Protein AF-A0A9W3CWE6-F1 (afdb_monomer_lite)

Secondary structure (DSSP, 8-state):
--EETTTEE-S-----SS--GGGTTTS-------S-HHHHHHHHHHH--TTSS-SS---------PPP----------TT-TTSTTSTTTTHHHHHHHHHHHHHHHHHHHHHHHHHHHHHHHHHHHHHHTTS-HHHHHHHHHHHHHHHTT--HHHHHHHHHHHHTT--

Structure (mmCIF, N/CA/C/O backbone):
data_AF-A0A9W3CWE6-F1
#
_entry.id   AF-A0A9W3CWE6-F1
#
loop_
_atom_site.group_PDB
_atom_site.id
_atom_site.type_symbol
_atom_site.label_atom_id
_atom_site.label_alt_id
_atom_site.label_comp_id
_atom_site.label_asym_id
_atom_site.label_entity_id
_atom_site.label_seq_id
_atom_site.pdbx_PDB_ins_code
_atom_site.Cartn_x
_atom_site.Cartn_y
_atom_site.Cartn_z
_atom_site.occupancy
_atom_site.B_iso_or_equiv
_atom_site.auth_seq_id
_atom_site.auth_comp_id
_atom_site.auth_asym_id
_atom_site.auth_atom_id
_atom_site.pdbx_PDB_model_num
ATOM 1 N N . MET A 1 1 ? 4.199 -8.225 -5.469 1.00 75.75 1 MET A N 1
ATOM 2 C CA . MET A 1 1 ? 5.056 -7.727 -4.369 1.00 75.75 1 MET A CA 1
ATOM 3 C C . MET A 1 1 ? 6.329 -7.186 -4.985 1.00 75.75 1 MET A C 1
ATOM 5 O O . MET A 1 1 ? 6.924 -7.893 -5.794 1.00 75.75 1 MET A O 1
ATOM 9 N N . PHE A 1 2 ? 6.704 -5.943 -4.684 1.00 72.62 2 PHE A N 1
ATOM 10 C CA . PHE A 1 2 ? 7.898 -5.346 -5.282 1.00 72.62 2 PHE A CA 1
ATOM 11 C C . PHE A 1 2 ? 9.147 -5.877 -4.566 1.00 72.62 2 PHE A C 1
ATOM 13 O O . PHE A 1 2 ? 9.162 -5.993 -3.340 1.00 72.62 2 PHE A O 1
ATOM 20 N N . SER A 1 3 ? 10.176 -6.249 -5.323 1.00 67.12 3 SER A N 1
ATOM 21 C CA . SER A 1 3 ? 11.454 -6.709 -4.778 1.00 67.12 3 SER A CA 1
ATOM 22 C C . SER A 1 3 ? 12.565 -5.892 -5.423 1.00 67.12 3 SER A C 1
ATOM 24 O O . SER A 1 3 ? 12.576 -5.727 -6.637 1.00 67.12 3 SER A O 1
ATOM 26 N N . CYS A 1 4 ? 13.483 -5.368 -4.613 1.00 55.75 4 CYS A N 1
ATOM 27 C CA . CYS A 1 4 ? 14.794 -4.953 -5.100 1.00 55.75 4 CYS A CA 1
ATOM 28 C C . CYS A 1 4 ? 15.742 -6.135 -4.882 1.00 55.75 4 CYS A C 1
ATOM 30 O O . CYS A 1 4 ? 15.719 -6.739 -3.808 1.00 55.75 4 CYS A O 1
ATOM 32 N N . SER A 1 5 ? 16.496 -6.478 -5.926 1.00 51.91 5 SER A N 1
ATOM 33 C CA . SER A 1 5 ? 17.333 -7.676 -6.077 1.00 51.91 5 SER A CA 1
ATOM 34 C C . SER A 1 5 ? 17.855 -8.298 -4.769 1.00 51.91 5 SER A C 1
ATOM 36 O O . SER A 1 5 ? 18.513 -7.653 -3.955 1.00 51.91 5 SER A O 1
ATOM 38 N N . GLY A 1 6 ? 17.580 -9.595 -4.586 1.00 59.34 6 GLY A N 1
ATOM 39 C CA . GLY A 1 6 ? 18.110 -10.386 -3.466 1.00 59.34 6 GLY A CA 1
ATOM 40 C C . GLY A 1 6 ? 17.087 -11.213 -2.684 1.00 59.34 6 GLY A C 1
ATOM 41 O O . GLY A 1 6 ? 17.444 -11.764 -1.652 1.00 59.34 6 GLY A O 1
ATOM 42 N N . GLY A 1 7 ? 15.829 -11.305 -3.134 1.00 58.16 7 GLY A N 1
ATOM 43 C CA . GLY A 1 7 ? 14.800 -12.123 -2.466 1.00 58.16 7 GLY A CA 1
ATOM 44 C C . GLY A 1 7 ? 14.236 -11.507 -1.180 1.00 58.16 7 GLY A C 1
ATOM 45 O O . GLY A 1 7 ? 13.445 -12.133 -0.481 1.00 58.16 7 GLY A O 1
ATOM 46 N N . ASN A 1 8 ? 14.608 -10.263 -0.871 1.00 63.16 8 ASN A N 1
ATOM 47 C CA . ASN A 1 8 ? 14.113 -9.545 0.296 1.00 63.16 8 ASN A CA 1
ATOM 48 C C . ASN A 1 8 ? 12.785 -8.883 -0.071 1.00 63.16 8 ASN A C 1
ATOM 50 O O . ASN A 1 8 ? 12.751 -7.864 -0.769 1.00 63.16 8 ASN A O 1
ATOM 54 N N . HIS A 1 9 ? 11.680 -9.474 0.364 1.00 72.62 9 HIS A N 1
ATOM 55 C CA . HIS A 1 9 ? 10.366 -8.891 0.151 1.00 72.62 9 HIS A CA 1
ATOM 56 C C . HIS A 1 9 ? 10.020 -7.941 1.305 1.00 72.62 9 HIS A C 1
ATOM 58 O O . HIS A 1 9 ? 10.020 -8.333 2.470 1.00 72.62 9 HIS A O 1
ATOM 64 N N . THR A 1 10 ? 9.755 -6.675 0.982 1.00 80.94 10 THR A N 1
ATOM 65 C CA . THR A 1 10 ? 9.384 -5.638 1.962 1.00 80.94 10 THR A CA 1
ATOM 66 C C . THR A 1 10 ? 7.872 -5.400 1.955 1.00 80.94 10 THR A C 1
ATOM 68 O O . THR A 1 10 ? 7.117 -6.147 1.346 1.00 80.94 10 THR A O 1
ATOM 71 N N . SER A 1 11 ? 7.387 -4.344 2.601 1.00 87.12 11 SER A N 1
ATOM 72 C CA . SER A 1 11 ? 5.967 -3.976 2.582 1.00 87.12 11 SER A CA 1
ATOM 73 C C . SER A 1 11 ? 5.491 -3.336 1.268 1.00 87.12 11 SER A C 1
ATOM 75 O O . SER A 1 11 ? 4.312 -3.013 1.146 1.00 87.12 11 SER A O 1
ATOM 77 N N . GLN A 1 12 ? 6.372 -3.130 0.284 1.00 89.25 12 GLN A N 1
ATOM 78 C CA . GLN A 1 12 ? 6.010 -2.470 -0.971 1.00 89.25 12 GLN A CA 1
ATOM 79 C C . GLN A 1 12 ? 5.237 -3.411 -1.909 1.00 89.25 12 GLN A C 1
ATOM 81 O O . GLN A 1 12 ? 5.692 -4.502 -2.271 1.00 89.25 12 GLN A O 1
ATOM 86 N N . PHE A 1 13 ? 4.067 -2.963 -2.359 1.00 90.19 13 PHE A N 1
ATOM 87 C CA . PHE A 1 13 ? 3.219 -3.685 -3.304 1.00 90.19 13 PHE A CA 1
ATOM 88 C C . PHE A 1 13 ? 2.758 -2.779 -4.450 1.00 90.19 13 PHE A C 1
ATOM 90 O O . PHE A 1 13 ? 2.907 -1.562 -4.401 1.00 90.19 13 PHE A O 1
ATOM 97 N N . MET A 1 14 ? 2.222 -3.400 -5.500 1.00 88.31 14 MET A N 1
ATOM 98 C CA . MET A 1 14 ? 1.730 -2.738 -6.706 1.00 88.31 14 MET A CA 1
ATOM 99 C C . MET A 1 14 ? 0.419 -3.394 -7.135 1.00 88.31 14 MET A C 1
ATOM 101 O O . MET A 1 14 ? 0.271 -4.609 -6.996 1.00 88.31 14 MET A O 1
ATOM 105 N N . LEU A 1 15 ? -0.497 -2.588 -7.670 1.00 91.31 15 LEU A N 1
ATOM 106 C CA . LEU A 1 15 ? -1.707 -3.043 -8.347 1.00 91.31 15 LEU A CA 1
ATOM 107 C C . LEU A 1 15 ? -1.502 -2.916 -9.858 1.00 91.31 15 LEU A C 1
ATOM 109 O O . LEU A 1 15 ? -1.082 -1.866 -10.343 1.00 91.31 15 LEU A O 1
ATOM 113 N N . LEU A 1 16 ? -1.776 -3.990 -10.594 1.00 90.25 16 LEU A N 1
ATOM 114 C CA . LEU A 1 16 ? -1.667 -4.015 -12.050 1.00 90.25 16 LEU A CA 1
ATOM 115 C C . LEU A 1 16 ? -3.003 -3.598 -12.664 1.00 90.25 16 LEU A C 1
ATOM 117 O O . LEU A 1 16 ? -4.004 -4.284 -12.485 1.00 90.25 16 LEU A O 1
ATOM 121 N N . MET A 1 17 ? -3.009 -2.477 -13.388 1.00 86.19 17 MET A N 1
ATOM 122 C CA . MET A 1 17 ? -4.193 -1.984 -14.112 1.00 86.19 17 MET A CA 1
ATOM 123 C C . MET A 1 17 ? -4.299 -2.552 -15.533 1.00 86.19 17 MET A C 1
ATOM 125 O O . MET A 1 17 ? -5.367 -2.538 -16.138 1.00 86.19 17 MET A O 1
ATOM 129 N N . LYS A 1 18 ? -3.184 -3.051 -16.074 1.00 85.69 18 LYS A N 1
ATOM 130 C CA . LYS A 1 18 ? -3.090 -3.716 -17.375 1.00 85.69 18 LYS A CA 1
ATOM 131 C C . LYS A 1 18 ? -2.246 -4.971 -17.232 1.00 85.69 18 LYS A C 1
ATOM 133 O O . LYS A 1 18 ? -1.376 -5.042 -16.361 1.00 85.69 18 LYS A O 1
ATOM 138 N N . GLU A 1 19 ? -2.490 -5.931 -18.112 1.00 86.25 19 GLU A N 1
ATOM 139 C CA . GLU A 1 19 ? -1.650 -7.116 -18.224 1.00 86.25 19 GLU A CA 1
ATOM 140 C C . GLU A 1 19 ? -0.206 -6.702 -18.521 1.00 86.25 19 GLU A C 1
ATOM 142 O O . GLU A 1 19 ? 0.064 -5.893 -19.411 1.00 86.25 19 GLU A O 1
ATOM 147 N N . SER A 1 20 ? 0.726 -7.237 -17.738 1.00 83.12 20 SER A N 1
ATOM 148 C CA . SER A 1 20 ? 2.148 -6.953 -17.889 1.00 83.12 20 SER A CA 1
ATOM 149 C C . SER A 1 20 ? 2.941 -8.241 -17.675 1.00 83.12 20 SER A C 1
ATOM 151 O O . SER A 1 20 ? 3.394 -8.508 -16.559 1.00 83.12 20 SER A O 1
ATOM 153 N N . PRO A 1 21 ? 3.128 -9.039 -18.743 1.00 82.75 21 PRO A N 1
ATOM 154 C CA . PRO A 1 21 ? 3.813 -10.332 -18.670 1.00 82.75 21 PRO A CA 1
ATOM 155 C C . PRO A 1 21 ? 5.295 -10.205 -18.283 1.00 82.75 21 PRO A C 1
ATOM 157 O O . PRO A 1 21 ? 5.928 -11.179 -17.894 1.00 82.75 21 PRO A O 1
ATOM 160 N N . GLY A 1 22 ? 5.868 -8.997 -18.346 1.00 78.50 22 GLY A N 1
ATOM 161 C CA . GLY A 1 22 ? 7.241 -8.732 -17.905 1.00 78.50 22 GLY A CA 1
ATOM 162 C C . GLY A 1 22 ? 7.456 -8.836 -16.391 1.00 78.50 22 GLY A C 1
ATOM 163 O O . GLY A 1 22 ? 8.599 -8.854 -15.956 1.00 78.50 22 GLY A O 1
ATOM 164 N N . TYR A 1 23 ? 6.388 -8.904 -15.593 1.00 81.50 23 TYR A N 1
ATOM 165 C CA . TYR A 1 23 ? 6.475 -9.088 -14.141 1.00 81.50 23 TYR A CA 1
ATOM 166 C C . TYR A 1 23 ? 6.365 -10.552 -13.708 1.00 81.50 23 TYR A C 1
ATOM 168 O O . TYR A 1 23 ? 6.532 -10.859 -12.521 1.00 81.50 23 TYR A O 1
ATOM 176 N N . ASP A 1 24 ? 6.107 -11.453 -14.657 1.00 79.25 24 ASP A N 1
ATOM 177 C CA . ASP A 1 24 ? 6.028 -12.878 -14.389 1.00 79.25 24 ASP A CA 1
ATOM 178 C C . ASP A 1 24 ? 7.392 -13.390 -13.908 1.00 79.25 24 ASP A C 1
ATOM 180 O O . ASP A 1 24 ? 8.438 -13.068 -14.469 1.00 79.25 24 ASP A O 1
ATOM 184 N N . ARG A 1 25 ? 7.377 -14.238 -12.872 1.00 77.75 25 ARG A N 1
ATOM 185 C CA . ARG A 1 25 ? 8.548 -14.886 -12.237 1.00 77.75 25 ARG A CA 1
ATOM 186 C C . ARG A 1 25 ? 9.433 -13.992 -11.362 1.00 77.75 25 ARG A C 1
ATOM 188 O O . ARG A 1 25 ? 10.116 -14.540 -10.502 1.00 77.75 25 ARG A O 1
ATOM 195 N N . GLU A 1 26 ? 9.417 -12.671 -11.525 1.00 78.88 26 GLU A N 1
ATOM 196 C CA . GLU A 1 26 ?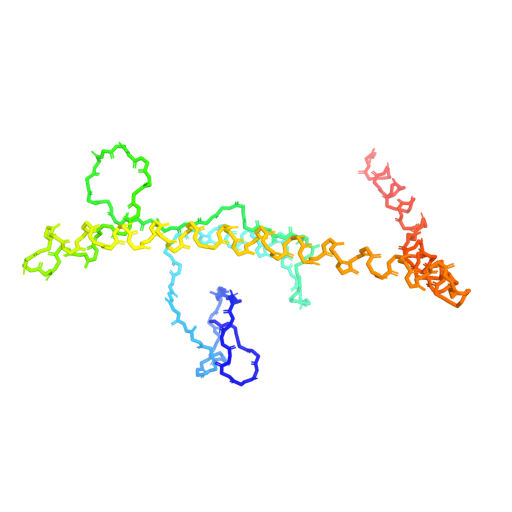 10.174 -11.750 -10.656 1.00 78.88 26 GLU A CA 1
ATOM 197 C C . GLU A 1 26 ? 9.357 -11.289 -9.442 1.00 78.88 26 GLU A C 1
ATOM 199 O O . GLU A 1 26 ? 9.874 -11.176 -8.327 1.00 78.88 26 GLU A O 1
ATOM 204 N N . HIS A 1 27 ? 8.058 -11.058 -9.635 1.00 79.50 27 HIS A N 1
ATOM 205 C CA . HIS A 1 27 ? 7.177 -10.567 -8.585 1.00 79.50 27 HIS A CA 1
ATOM 206 C C . HIS A 1 27 ? 6.158 -11.620 -8.156 1.00 79.50 27 HIS A C 1
ATOM 208 O O . HIS A 1 27 ? 5.557 -12.318 -8.967 1.00 79.50 27 HIS A O 1
ATOM 214 N N . VAL A 1 28 ? 5.910 -11.691 -6.848 1.00 83.50 28 VAL A N 1
ATOM 215 C CA . VAL A 1 28 ? 4.883 -12.576 -6.283 1.00 83.50 28 VAL A CA 1
ATOM 216 C C . VAL A 1 28 ? 3.522 -11.879 -6.318 1.00 83.50 28 VAL A C 1
ATOM 218 O O . VAL A 1 28 ? 3.361 -10.805 -5.723 1.00 83.50 28 VAL A O 1
ATOM 221 N N . ALA A 1 29 ? 2.544 -12.488 -6.990 1.00 86.88 29 ALA A N 1
ATOM 222 C CA . ALA A 1 29 ? 1.134 -12.115 -6.901 1.00 86.88 29 ALA A CA 1
ATOM 223 C C . ALA A 1 29 ? 0.498 -12.807 -5.685 1.00 86.88 29 ALA A C 1
ATOM 225 O O . ALA A 1 29 ? 0.556 -14.028 -5.567 1.00 86.88 29 ALA A O 1
ATOM 226 N N . PHE A 1 30 ? -0.081 -12.029 -4.766 1.00 88.69 30 PHE A N 1
ATOM 227 C CA . PHE A 1 30 ? -0.647 -12.537 -3.505 1.00 88.69 30 PHE A CA 1
ATOM 228 C C . PHE A 1 30 ? -2.164 -12.325 -3.379 1.00 88.69 30 PHE A C 1
ATOM 230 O O . PHE A 1 30 ? -2.754 -12.695 -2.369 1.00 88.69 30 PHE A O 1
ATOM 237 N N . GLY A 1 31 ? -2.806 -11.722 -4.381 1.00 91.31 31 GLY A N 1
ATOM 238 C CA . GLY A 1 31 ? -4.240 -11.458 -4.367 1.00 91.31 31 GLY A CA 1
ATOM 239 C C . GLY A 1 31 ? -4.708 -10.722 -5.617 1.00 91.31 31 GLY A C 1
ATOM 240 O O . GLY A 1 31 ? -3.902 -10.352 -6.470 1.00 91.31 31 GLY A O 1
ATOM 241 N N . GLN A 1 32 ? -6.019 -10.506 -5.691 1.00 92.62 32 GLN A N 1
ATOM 242 C CA . GLN A 1 32 ? -6.688 -9.753 -6.748 1.00 92.62 32 GLN A CA 1
ATOM 243 C C . GLN A 1 32 ? -7.647 -8.730 -6.136 1.00 92.62 32 GLN A C 1
ATOM 245 O O . GLN A 1 32 ? -8.168 -8.936 -5.039 1.00 92.62 32 GLN A O 1
ATOM 250 N N . VAL A 1 33 ? -7.881 -7.634 -6.851 1.00 91.88 33 VAL A N 1
ATOM 251 C CA . VAL A 1 33 ? -8.874 -6.627 -6.466 1.00 91.88 33 VAL A CA 1
ATOM 252 C C . VAL A 1 33 ? -10.258 -7.153 -6.845 1.00 91.88 33 VAL A C 1
ATOM 254 O O . VAL A 1 33 ? -10.466 -7.545 -7.990 1.00 91.88 33 VAL A O 1
ATOM 257 N N . LEU A 1 34 ? -11.188 -7.189 -5.888 1.00 92.81 34 LEU A N 1
ATOM 258 C CA . LEU A 1 34 ? -12.579 -7.602 -6.127 1.00 92.81 34 LEU A CA 1
ATOM 259 C C . LEU A 1 34 ? -13.502 -6.401 -6.373 1.00 92.81 34 LEU A C 1
ATOM 261 O O . LEU A 1 34 ? -14.400 -6.477 -7.204 1.00 92.81 34 LEU A O 1
ATOM 265 N N . GLU A 1 35 ? -13.257 -5.288 -5.679 1.00 92.50 35 GLU A N 1
ATOM 266 C CA . GLU A 1 35 ? -14.066 -4.066 -5.718 1.00 92.50 35 GLU A CA 1
ATOM 267 C C . GLU A 1 35 ? -13.156 -2.824 -5.687 1.00 92.50 35 GLU A C 1
ATOM 269 O O . GLU A 1 35 ? -12.020 -2.899 -5.213 1.00 92.50 35 GLU A O 1
ATOM 274 N N . GLY A 1 36 ? -13.649 -1.680 -6.180 1.00 92.81 36 GLY A N 1
ATOM 275 C CA . GLY A 1 36 ? -12.925 -0.399 -6.139 1.00 92.81 36 GLY A CA 1
ATOM 276 C C . GLY A 1 36 ? -12.034 -0.093 -7.352 1.00 92.81 36 GLY A C 1
ATOM 277 O O . GLY A 1 36 ? -11.134 0.744 -7.259 1.00 92.81 36 GLY A O 1
ATOM 278 N N . PHE A 1 37 ? -12.247 -0.759 -8.494 1.00 93.62 37 PHE A N 1
ATOM 279 C CA . PHE A 1 37 ? -11.524 -0.447 -9.737 1.00 93.62 37 PHE A CA 1
ATOM 280 C C . PHE A 1 37 ? -11.776 0.982 -10.236 1.00 93.62 37 PHE A C 1
ATOM 282 O O . PHE A 1 37 ? -10.869 1.606 -10.774 1.00 93.62 37 PHE A O 1
ATOM 289 N N . ASP A 1 38 ? -12.971 1.518 -10.007 1.00 94.31 38 ASP A N 1
ATOM 290 C CA . ASP A 1 38 ? -13.336 2.909 -10.273 1.00 94.31 38 ASP A CA 1
ATOM 291 C C . ASP A 1 38 ? -12.452 3.898 -9.498 1.00 94.31 38 ASP A C 1
ATOM 293 O O . ASP A 1 38 ? -11.942 4.861 -10.073 1.00 94.31 38 ASP A O 1
ATOM 297 N N . VAL A 1 39 ? -12.194 3.622 -8.217 1.00 94.69 39 VAL A N 1
ATOM 298 C CA . VAL A 1 39 ? -11.286 4.420 -7.381 1.00 94.69 39 VAL A CA 1
ATOM 299 C C . VAL A 1 39 ? -9.856 4.343 -7.910 1.00 94.69 39 VAL A C 1
ATOM 301 O O . VAL A 1 39 ? -9.181 5.366 -8.007 1.00 94.69 39 VAL A O 1
ATOM 304 N N . ILE A 1 40 ? -9.392 3.148 -8.287 1.00 93.62 40 ILE A N 1
ATOM 305 C CA . ILE A 1 40 ? -8.048 2.950 -8.849 1.00 93.62 40 ILE A CA 1
ATOM 306 C C . ILE A 1 40 ? -7.888 3.744 -10.154 1.00 93.62 40 ILE A C 1
ATOM 308 O O . ILE A 1 40 ? -6.895 4.454 -10.315 1.00 93.62 40 ILE A O 1
ATOM 312 N N . SER A 1 41 ? -8.877 3.690 -11.049 1.00 92.44 41 SER A N 1
ATOM 313 C CA . SER A 1 41 ? -8.877 4.462 -12.296 1.00 92.44 41 SER A CA 1
ATOM 314 C C . SER A 1 41 ? -8.913 5.971 -12.052 1.00 92.44 41 SER A C 1
ATOM 316 O O . SER A 1 41 ? -8.218 6.720 -12.736 1.00 92.44 41 SER A O 1
ATOM 318 N N . LEU A 1 42 ? -9.677 6.437 -11.060 1.00 93.38 42 LEU A N 1
ATOM 319 C CA . LEU A 1 42 ? -9.703 7.851 -10.691 1.00 93.38 42 LEU A CA 1
ATOM 320 C C . LEU A 1 42 ? -8.338 8.317 -10.166 1.00 93.38 42 LEU A C 1
ATOM 322 O O . LEU A 1 42 ? -7.854 9.380 -10.549 1.00 93.38 42 LEU A O 1
ATOM 326 N N . VAL A 1 43 ? -7.692 7.513 -9.319 1.00 93.12 43 VAL A N 1
ATOM 327 C CA . VAL A 1 43 ? -6.339 7.793 -8.821 1.00 93.12 43 VAL A CA 1
ATOM 328 C C . VAL A 1 43 ? -5.341 7.868 -9.979 1.00 93.12 43 VAL A C 1
ATOM 330 O O . VAL A 1 43 ? -4.556 8.814 -10.032 1.00 93.12 43 VAL A O 1
ATOM 333 N N . GLU A 1 44 ? -5.390 6.930 -10.929 1.00 91.06 44 GLU A N 1
ATOM 334 C CA . GLU A 1 44 ? -4.533 6.952 -12.123 1.00 91.06 44 GLU A CA 1
ATOM 335 C C . GLU A 1 44 ? -4.686 8.262 -12.907 1.00 91.06 44 GLU A C 1
ATOM 337 O O . GLU A 1 44 ? -3.687 8.865 -13.287 1.00 91.06 44 GLU A O 1
ATOM 342 N N . GLN A 1 45 ? -5.914 8.747 -13.094 1.00 90.69 45 GLN A N 1
ATOM 343 C CA . GLN A 1 45 ? -6.172 9.991 -13.825 1.00 90.69 45 GLN A CA 1
ATOM 344 C C . GLN A 1 45 ? -5.742 11.248 -13.061 1.00 90.69 45 GLN A C 1
ATOM 346 O O . GLN A 1 45 ? -5.261 12.201 -13.670 1.00 90.69 45 GLN A O 1
ATOM 351 N N . LEU A 1 46 ? -5.932 11.275 -11.739 1.00 91.31 46 LEU A N 1
ATOM 352 C CA . LEU A 1 46 ? -5.654 12.460 -10.923 1.00 91.31 46 LEU A CA 1
ATOM 353 C C . LEU A 1 46 ? -4.164 12.653 -10.645 1.00 91.31 46 LEU A C 1
ATOM 355 O O . LEU A 1 46 ? -3.690 13.790 -10.627 1.00 91.31 46 LEU A O 1
ATOM 359 N N . VAL A 1 47 ? -3.439 11.563 -10.375 1.00 92.69 47 VAL A N 1
ATOM 360 C CA . VAL A 1 47 ? -2.037 11.643 -9.938 1.00 92.69 47 VAL A CA 1
ATOM 361 C C . VAL A 1 47 ? -1.056 10.916 -10.849 1.00 92.69 47 VAL A C 1
ATOM 363 O O . VAL A 1 47 ? 0.148 11.129 -10.714 1.00 92.69 47 VAL A O 1
ATOM 366 N N . GLY A 1 48 ? -1.528 10.066 -11.761 1.00 87.75 48 GLY A N 1
ATOM 367 C CA . GLY A 1 48 ? -0.671 9.327 -12.680 1.00 87.75 48 GLY A CA 1
ATOM 368 C C . GLY A 1 48 ? -0.016 10.231 -13.722 1.00 87.75 48 GLY A C 1
ATOM 369 O O . GLY A 1 48 ? -0.604 11.194 -14.211 1.00 87.75 48 GLY A O 1
ATOM 370 N N . ASN A 1 49 ? 1.229 9.914 -14.070 1.00 85.12 49 ASN A N 1
ATOM 371 C CA . ASN A 1 49 ? 1.956 10.578 -15.142 1.00 85.12 49 ASN A CA 1
ATOM 372 C C . ASN A 1 49 ? 2.903 9.607 -15.866 1.00 85.12 49 ASN A C 1
ATOM 374 O O . ASN A 1 49 ? 3.131 8.473 -15.438 1.00 85.12 49 ASN A O 1
ATOM 378 N N . GLU A 1 50 ? 3.482 10.076 -16.967 1.00 85.31 50 GLU A N 1
ATOM 379 C CA . GLU A 1 50 ? 4.429 9.320 -17.796 1.00 85.31 50 GLU A CA 1
ATOM 380 C C . GLU A 1 50 ? 5.762 9.002 -17.096 1.00 85.31 50 GLU A C 1
ATOM 382 O O . GLU A 1 50 ? 6.434 8.029 -17.440 1.00 85.31 50 GLU A O 1
ATOM 387 N N . PHE A 1 51 ? 6.122 9.769 -16.065 1.00 83.31 51 PHE A N 1
ATOM 388 C CA . PHE A 1 51 ? 7.367 9.624 -15.308 1.00 83.31 51 PHE A CA 1
ATOM 389 C C . PHE A 1 51 ? 7.278 8.581 -14.184 1.00 83.31 51 PHE A C 1
ATOM 391 O O . PHE A 1 51 ? 8.222 8.444 -13.403 1.00 83.31 51 PHE A O 1
ATOM 398 N N . ARG A 1 52 ? 6.169 7.826 -14.100 1.00 78.75 52 ARG A N 1
ATOM 399 C CA . ARG A 1 52 ? 5.919 6.780 -13.087 1.00 78.75 52 ARG A CA 1
ATOM 400 C C . ARG A 1 52 ? 6.068 7.280 -11.645 1.00 78.75 52 ARG A C 1
ATOM 402 O O . ARG A 1 52 ? 6.340 6.492 -10.740 1.00 78.75 52 ARG A O 1
ATOM 409 N N . ASN A 1 53 ? 5.877 8.577 -11.422 1.00 85.62 53 ASN A N 1
ATOM 410 C CA . ASN A 1 53 ? 5.828 9.183 -10.101 1.00 85.62 53 ASN A CA 1
ATOM 411 C C . ASN A 1 53 ? 4.491 9.917 -9.933 1.00 85.62 53 ASN A C 1
ATOM 413 O O . ASN A 1 53 ? 3.954 10.448 -10.896 1.00 85.62 53 ASN A O 1
ATOM 417 N N . PRO A 1 54 ? 3.889 9.927 -8.741 1.00 90.50 54 PRO A N 1
ATOM 418 C CA . PRO A 1 54 ? 2.618 10.609 -8.577 1.00 90.50 54 PRO A CA 1
ATOM 419 C C . PRO A 1 54 ? 2.834 12.132 -8.602 1.00 90.50 54 PRO A C 1
ATOM 421 O O . PRO A 1 54 ? 3.740 12.646 -7.943 1.00 90.50 54 PRO A O 1
ATOM 424 N N . SER A 1 55 ? 2.008 12.861 -9.356 1.00 91.50 55 SER A N 1
ATOM 425 C CA . SER A 1 55 ? 2.060 14.332 -9.435 1.00 91.50 55 SER A CA 1
ATOM 426 C C . SER A 1 55 ? 1.659 15.010 -8.119 1.00 91.50 55 SER A C 1
ATOM 428 O O . SER A 1 55 ? 2.079 16.133 -7.837 1.00 91.50 55 SER A O 1
ATOM 430 N N . LEU A 1 56 ? 0.871 14.311 -7.298 1.00 90.50 56 LEU A N 1
ATOM 431 C CA . LEU A 1 56 ? 0.403 14.737 -5.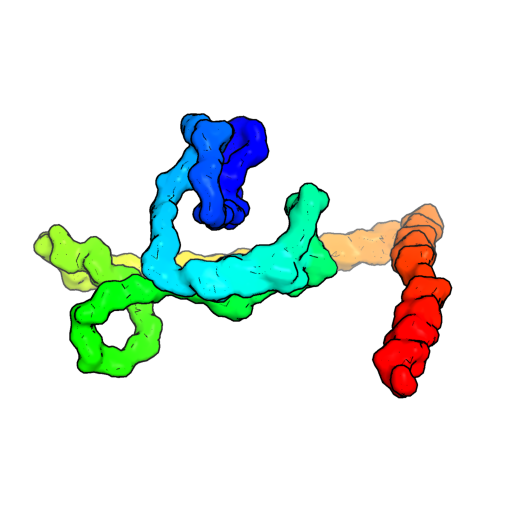985 1.00 90.50 56 LEU A CA 1
ATOM 432 C C . LEU A 1 56 ? 0.605 13.614 -4.959 1.00 90.50 56 LEU A C 1
ATOM 434 O O . LEU A 1 56 ? 0.537 12.437 -5.311 1.00 90.50 56 LEU A O 1
ATOM 438 N N . PRO A 1 57 ? 0.825 13.946 -3.676 1.00 91.12 57 PRO A N 1
ATOM 439 C CA . PRO A 1 57 ? 0.943 12.941 -2.628 1.00 91.12 57 PRO A CA 1
ATOM 440 C C . PRO A 1 57 ? -0.368 12.155 -2.467 1.00 91.12 57 PRO A C 1
ATOM 442 O O . PRO A 1 57 ? -1.440 12.742 -2.326 1.00 91.12 57 PRO A O 1
ATOM 445 N N . LEU A 1 58 ? -0.263 10.825 -2.438 1.00 90.88 58 LEU A N 1
ATOM 446 C CA . LEU A 1 58 ? -1.373 9.898 -2.229 1.00 90.88 58 LEU A CA 1
ATOM 447 C C . LEU A 1 58 ? -1.092 9.049 -0.985 1.00 90.88 58 LEU A C 1
ATOM 449 O O . LEU A 1 58 ? -0.106 8.314 -0.944 1.00 90.88 58 LEU A O 1
ATOM 453 N N . THR A 1 59 ? -1.971 9.132 0.013 1.00 93.56 59 THR A N 1
ATOM 454 C CA . THR A 1 59 ? -1.833 8.404 1.282 1.00 93.56 59 THR A CA 1
ATOM 455 C C . THR A 1 59 ? -3.048 7.514 1.502 1.00 93.56 59 THR A C 1
ATOM 457 O O . THR A 1 59 ? -4.185 7.962 1.365 1.00 93.56 59 THR A O 1
ATOM 460 N N . ILE A 1 60 ? -2.816 6.259 1.887 1.00 94.44 60 ILE A N 1
ATOM 461 C CA . ILE A 1 60 ? -3.886 5.345 2.299 1.00 94.44 60 ILE A CA 1
ATOM 462 C C . ILE A 1 60 ? -4.408 5.821 3.657 1.00 94.44 60 ILE A C 1
ATOM 464 O O . ILE A 1 60 ? -3.705 5.725 4.660 1.00 94.44 60 ILE A O 1
ATOM 468 N N . ALA A 1 61 ? -5.629 6.356 3.680 1.00 96.31 61 ALA A N 1
ATOM 469 C CA . ALA A 1 61 ? -6.216 6.915 4.896 1.00 96.31 61 ALA A CA 1
ATOM 470 C C . ALA A 1 61 ? -6.562 5.840 5.941 1.00 96.31 61 ALA A C 1
ATOM 472 O O . ALA A 1 61 ? -6.433 6.083 7.138 1.00 96.31 61 ALA A O 1
ATOM 473 N N . ASN A 1 62 ? -7.010 4.662 5.497 1.00 94.19 62 ASN A N 1
ATOM 474 C CA . ASN A 1 62 ? -7.359 3.538 6.363 1.00 94.19 62 ASN A CA 1
ATOM 475 C C . ASN A 1 62 ? -7.209 2.206 5.607 1.00 94.19 62 ASN A C 1
ATOM 477 O O . ASN A 1 62 ? -7.412 2.158 4.394 1.00 94.19 62 ASN A O 1
ATOM 481 N N . CYS A 1 63 ? -6.867 1.133 6.317 1.00 95.00 63 CYS A N 1
ATOM 482 C CA . CYS A 1 63 ? -6.775 -0.224 5.787 1.00 95.00 63 CYS A CA 1
ATOM 483 C C . CYS A 1 63 ? -7.172 -1.256 6.855 1.00 95.00 63 CYS A C 1
ATOM 485 O O . CYS A 1 63 ? -7.096 -0.997 8.055 1.00 95.00 63 CYS A O 1
ATOM 487 N N . GLY A 1 64 ? -7.605 -2.440 6.424 1.00 94.25 64 GLY A N 1
ATOM 488 C CA . GLY A 1 64 ? -8.034 -3.502 7.330 1.00 94.25 64 GLY A CA 1
ATOM 489 C C . GLY A 1 64 ? -8.392 -4.788 6.595 1.00 94.25 64 GLY A C 1
ATOM 490 O O . GLY A 1 64 ? -8.300 -4.863 5.371 1.00 94.25 64 GLY A O 1
ATOM 491 N N . GLN A 1 65 ? -8.799 -5.800 7.358 1.00 92.06 65 GLN A N 1
ATOM 492 C CA . GLN A 1 65 ? -9.286 -7.072 6.835 1.00 92.06 65 GLN A CA 1
ATOM 493 C C . GLN A 1 65 ? -10.798 -7.158 7.042 1.00 92.06 65 GLN A C 1
ATOM 495 O O . GLN A 1 65 ? -11.282 -6.980 8.159 1.00 92.06 65 GLN A O 1
ATOM 500 N N . ILE A 1 66 ? -11.527 -7.460 5.969 1.00 88.56 66 ILE A N 1
ATOM 501 C CA . ILE A 1 66 ? -12.958 -7.758 6.030 1.00 88.56 66 ILE A CA 1
ATOM 502 C C . ILE A 1 66 ? -13.082 -9.261 6.274 1.00 88.56 66 ILE A C 1
ATOM 504 O O . ILE A 1 66 ? -12.558 -10.068 5.505 1.00 88.56 66 ILE A O 1
ATOM 508 N N . LEU A 1 67 ? -13.713 -9.639 7.383 1.00 84.00 67 LEU A N 1
ATOM 509 C CA . LEU A 1 67 ? -14.074 -11.031 7.621 1.00 84.00 67 LEU A CA 1
ATOM 510 C C . LEU A 1 67 ? -15.339 -11.338 6.813 1.00 84.00 67 LEU A C 1
ATOM 512 O O . LEU A 1 67 ? -16.218 -10.478 6.741 1.00 84.00 67 LEU A O 1
ATOM 516 N N . PRO A 1 68 ? -15.444 -12.526 6.196 1.00 72.50 68 PRO A N 1
ATOM 517 C CA . PRO A 1 68 ? -16.687 -12.930 5.556 1.00 72.50 68 PRO A CA 1
ATOM 518 C C . PRO A 1 68 ? -17.808 -12.875 6.596 1.00 72.50 68 PRO A C 1
ATOM 520 O O . PRO A 1 68 ? -17.632 -13.357 7.716 1.00 72.50 68 PRO A O 1
ATOM 523 N N . GLU A 1 69 ? -18.931 -12.251 6.242 1.00 62.75 69 GLU A N 1
ATOM 524 C CA . GLU A 1 69 ? -20.078 -12.105 7.136 1.00 62.75 69 GLU A CA 1
ATOM 525 C C . GLU A 1 69 ? -20.713 -13.475 7.422 1.00 62.75 69 GLU A C 1
ATOM 527 O O . GLU A 1 69 ? -21.668 -13.893 6.772 1.00 62.75 69 GLU A O 1
ATOM 532 N N . SER A 1 70 ? -20.189 -14.187 8.417 1.00 58.97 70 SER A N 1
ATOM 533 C CA . SER A 1 70 ? -20.997 -15.068 9.247 1.00 58.97 70 SER A CA 1
ATOM 534 C C . SER A 1 70 ? -21.436 -14.255 10.463 1.00 58.97 70 SER A C 1
ATOM 536 O O . SER A 1 70 ? -20.653 -14.029 11.384 1.00 58.97 70 SER A O 1
ATOM 538 N N . ASP A 1 71 ? -22.692 -13.825 10.415 1.00 51.00 71 ASP A N 1
ATOM 539 C CA . ASP A 1 71 ? -23.510 -13.333 11.524 1.00 51.00 71 ASP A CA 1
ATOM 540 C C . ASP A 1 71 ? -23.427 -11.837 11.868 1.00 51.00 71 ASP A C 1
ATOM 542 O O . ASP A 1 71 ? -22.473 -11.296 12.427 1.00 51.00 71 ASP A O 1
ATOM 546 N N . LYS A 1 72 ? -24.552 -11.171 11.590 1.00 53.19 72 LYS A N 1
ATOM 547 C CA . LYS A 1 72 ? -24.894 -9.841 12.084 1.00 53.19 72 LYS A CA 1
ATOM 548 C C . LYS A 1 72 ? -24.970 -9.850 13.614 1.00 53.19 72 LYS A C 1
ATOM 550 O O . LYS A 1 72 ? -26.009 -10.166 14.183 1.00 53.19 72 LYS A O 1
ATOM 555 N N . SER A 1 73 ? -23.925 -9.382 14.281 1.00 43.06 73 SER A N 1
ATOM 556 C CA . SER A 1 73 ? -24.068 -8.690 15.563 1.00 43.06 73 SER A CA 1
ATOM 557 C C . SER A 1 73 ? -22.918 -7.709 15.732 1.00 43.06 73 SER A C 1
ATOM 559 O O . SER A 1 73 ? -21.755 -8.107 15.711 1.00 43.06 73 SER A O 1
ATOM 561 N N . GLY A 1 74 ? -23.246 -6.424 15.870 1.00 49.00 74 GLY A N 1
ATOM 562 C CA . GLY A 1 74 ? -22.269 -5.377 16.128 1.00 49.00 74 GLY A CA 1
ATOM 563 C C . GLY A 1 74 ? -21.408 -5.710 17.344 1.00 49.00 74 GLY A C 1
ATOM 564 O O . GLY A 1 74 ? -21.918 -6.014 18.419 1.00 49.00 74 GLY A O 1
ATOM 565 N N . GLY A 1 75 ? -20.096 -5.643 17.161 1.00 38.78 75 GLY A N 1
ATOM 566 C CA . GLY A 1 75 ? -19.128 -5.906 18.210 1.00 38.78 75 GLY A CA 1
ATOM 567 C C . GLY A 1 75 ? -17.735 -5.553 17.723 1.00 38.78 75 GLY A C 1
ATOM 568 O O . GLY A 1 75 ? -17.196 -6.186 16.824 1.00 38.78 75 GLY A O 1
ATOM 569 N N . SER A 1 76 ? -17.182 -4.503 18.317 1.00 46.56 76 SER A N 1
ATOM 570 C CA . SER A 1 76 ? -15.776 -4.113 18.287 1.00 46.56 76 SER A CA 1
ATOM 571 C C . SER A 1 76 ? -14.809 -5.297 18.183 1.00 46.56 76 SER A C 1
ATOM 573 O O . SER A 1 76 ? -14.899 -6.240 18.968 1.00 46.56 76 SER A O 1
ATOM 575 N N . VAL A 1 77 ? -13.869 -5.173 17.241 1.00 60.53 77 VAL A N 1
ATOM 576 C CA . VAL A 1 77 ? -12.575 -5.866 17.120 1.00 60.53 77 VAL A CA 1
ATOM 577 C C . VAL A 1 77 ? -12.285 -6.853 18.257 1.00 60.53 77 VAL A C 1
ATOM 579 O O . VAL A 1 77 ? -11.940 -6.451 19.368 1.00 60.53 77 VAL A O 1
ATOM 582 N N . SER A 1 78 ? -12.325 -8.152 17.957 1.00 42.66 78 SER A N 1
ATOM 583 C CA . SER A 1 78 ? -11.688 -9.168 18.795 1.00 42.66 78 SER A CA 1
ATOM 584 C C . SER A 1 78 ? -10.739 -10.030 17.960 1.00 42.66 78 SER A C 1
ATOM 586 O O . SER A 1 78 ? -11.113 -10.917 17.202 1.00 42.66 78 SER A O 1
ATOM 588 N N . THR A 1 79 ? -9.463 -9.673 18.076 1.00 48.06 79 THR A N 1
ATOM 589 C CA . THR A 1 79 ? -8.274 -10.528 18.065 1.00 48.06 79 THR A CA 1
ATOM 590 C C . THR A 1 79 ? -8.521 -12.029 17.841 1.00 48.06 79 THR A C 1
ATOM 592 O O . THR A 1 79 ? -9.052 -12.691 18.724 1.00 48.06 79 THR A O 1
ATOM 595 N N . MET A 1 80 ? -8.016 -12.569 16.722 1.00 53.12 80 MET A N 1
ATOM 596 C CA . MET A 1 80 ? -7.441 -13.925 16.565 1.00 53.12 80 MET A CA 1
ATOM 597 C C . MET A 1 80 ? -8.138 -15.106 17.287 1.00 53.12 80 MET A C 1
ATOM 599 O O . MET A 1 80 ? -7.469 -16.044 17.714 1.00 53.12 80 MET A O 1
ATOM 603 N N . ALA A 1 81 ? -9.466 -15.115 17.420 1.00 49.50 81 ALA A N 1
ATOM 604 C CA . ALA A 1 81 ? -10.190 -16.243 18.020 1.00 49.50 81 ALA A CA 1
ATOM 605 C C . ALA A 1 81 ? -10.486 -17.374 17.011 1.00 49.50 81 ALA A C 1
ATOM 607 O O . ALA A 1 81 ? -10.684 -18.520 17.408 1.00 49.50 81 ALA A O 1
ATOM 608 N N . GLY A 1 82 ? -10.474 -17.080 15.705 1.00 44.72 82 GLY A N 1
ATOM 609 C CA . GLY A 1 82 ? -10.973 -17.994 14.667 1.00 44.72 82 GLY A CA 1
ATOM 610 C C . GLY A 1 82 ? -10.053 -19.153 14.267 1.00 44.72 82 GLY A C 1
ATOM 611 O O . GLY A 1 82 ? -10.532 -20.120 13.689 1.00 44.72 82 GLY A O 1
ATOM 612 N N . TYR A 1 83 ? -8.752 -19.106 14.577 1.00 43.59 83 TYR A N 1
ATOM 613 C CA . TYR A 1 83 ? -7.817 -20.171 14.168 1.00 43.59 83 TYR A CA 1
ATOM 614 C C . TYR A 1 83 ? -7.652 -21.290 15.217 1.00 43.59 83 TYR A C 1
ATOM 616 O O . TYR A 1 83 ? -6.968 -22.278 14.970 1.00 43.59 83 TYR A O 1
ATOM 624 N N . SER A 1 84 ? -8.274 -21.156 16.397 1.00 45.00 84 SER A N 1
ATOM 625 C CA . SER A 1 84 ? -8.117 -22.097 17.522 1.00 45.00 84 SER A CA 1
ATOM 626 C C . SER A 1 84 ? -9.203 -23.184 17.579 1.00 45.00 84 SER A C 1
ATOM 628 O O . SER A 1 84 ? -9.026 -24.214 18.229 1.00 45.00 84 SER A O 1
ATOM 630 N N . THR A 1 85 ? -10.327 -22.997 16.883 1.00 46.84 85 THR A N 1
ATOM 631 C CA . THR A 1 85 ? -11.492 -23.899 16.954 1.00 46.84 85 THR A CA 1
ATOM 632 C C . THR A 1 85 ? -11.342 -25.188 16.146 1.00 46.84 85 THR A C 1
ATOM 634 O O . THR A 1 85 ? -12.196 -26.063 16.243 1.00 46.84 85 THR A O 1
ATOM 637 N N . LEU A 1 86 ? -10.256 -25.345 15.381 1.00 47.97 86 LEU A N 1
ATOM 638 C CA . LEU A 1 86 ? -9.991 -26.553 14.590 1.00 47.97 86 LEU A CA 1
ATOM 639 C C . LEU A 1 86 ? -9.256 -27.658 15.372 1.00 47.97 86 LEU A C 1
ATOM 641 O O . LEU A 1 86 ? -8.944 -28.699 14.798 1.00 47.97 86 LEU A O 1
ATOM 645 N N . ILE A 1 87 ? -8.993 -27.472 16.674 1.00 46.22 87 ILE A N 1
ATOM 646 C CA . ILE A 1 87 ? -8.327 -28.480 17.514 1.00 46.22 87 ILE A CA 1
ATOM 647 C C . ILE A 1 87 ? -9.238 -28.864 18.695 1.00 46.22 87 ILE A C 1
ATOM 649 O O . ILE A 1 87 ? -9.465 -28.042 19.591 1.00 46.22 87 ILE A O 1
ATOM 653 N N . PRO A 1 88 ? -9.750 -30.109 18.753 1.00 41.66 88 PRO A N 1
ATOM 654 C CA . PRO A 1 88 ? -10.501 -30.598 19.906 1.00 41.66 88 PRO A CA 1
ATOM 655 C C . PRO A 1 88 ? -9.585 -30.629 21.145 1.00 41.66 88 PRO A C 1
ATOM 657 O O . PRO A 1 88 ? -8.585 -31.342 21.154 1.00 41.66 88 PRO A O 1
ATOM 660 N N . GLY A 1 89 ? -9.905 -29.835 22.178 1.00 55.91 89 GLY A N 1
ATOM 661 C CA . GLY A 1 89 ? -9.136 -29.730 23.440 1.00 55.91 89 GLY A CA 1
ATOM 662 C C . GLY A 1 89 ? -8.839 -28.299 23.934 1.00 55.91 89 GLY A C 1
ATOM 663 O O . GLY A 1 89 ? -8.233 -28.111 24.988 1.00 55.91 89 GLY A O 1
ATOM 664 N N . SER A 1 90 ? -9.274 -27.277 23.193 1.00 53.16 90 SER A N 1
ATOM 665 C CA . SER A 1 90 ? -8.795 -25.886 23.274 1.00 53.16 90 SER A CA 1
ATOM 666 C C . SER A 1 90 ? -9.575 -24.944 24.220 1.00 53.16 90 SER A C 1
ATOM 668 O O . SER A 1 90 ? -9.967 -23.848 23.835 1.00 53.16 90 SER A O 1
ATOM 670 N N . ALA A 1 91 ? -9.819 -25.320 25.477 1.00 52.97 91 ALA A N 1
ATOM 671 C CA . ALA A 1 91 ? -10.285 -24.340 26.481 1.00 52.97 91 ALA A CA 1
ATOM 672 C C . ALA A 1 91 ? -9.122 -23.821 27.345 1.00 52.97 91 ALA A C 1
ATOM 674 O O . ALA A 1 91 ? -9.007 -22.629 27.619 1.00 52.97 91 ALA A O 1
ATOM 675 N N . THR A 1 92 ? -8.196 -24.703 27.721 1.00 52.66 92 THR A N 1
ATOM 676 C CA . THR A 1 92 ? -7.036 -24.381 28.570 1.00 52.66 92 THR A CA 1
ATOM 677 C C . THR A 1 92 ? -5.873 -23.767 27.776 1.00 52.66 92 THR A C 1
ATOM 679 O O . THR A 1 92 ? -5.172 -22.879 28.271 1.00 52.66 92 THR A O 1
ATOM 682 N N . ALA A 1 93 ? -5.699 -24.168 26.513 1.00 53.25 93 ALA A N 1
ATOM 683 C CA . ALA A 1 93 ? -4.675 -23.629 25.614 1.00 53.25 93 ALA A CA 1
ATOM 684 C C . ALA A 1 93 ? -4.935 -22.157 25.232 1.00 53.25 93 ALA A C 1
ATOM 686 O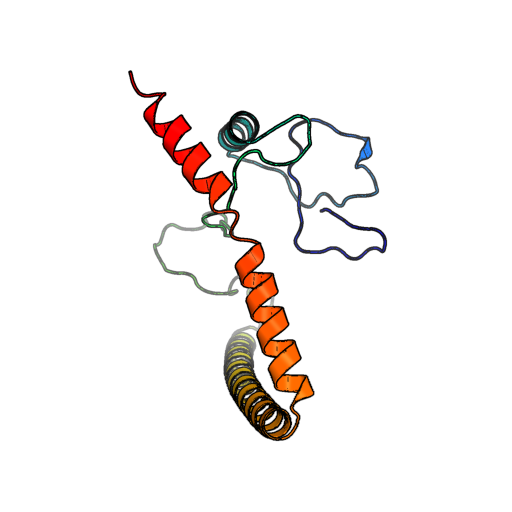 O . ALA A 1 93 ? -4.012 -21.340 25.245 1.00 53.25 93 ALA A O 1
ATOM 687 N N . ALA A 1 94 ? -6.197 -21.789 24.982 1.00 53.91 94 ALA A N 1
ATOM 688 C CA . ALA A 1 94 ? -6.595 -20.420 24.647 1.00 53.91 94 ALA A CA 1
ATOM 689 C C . ALA A 1 94 ? -6.309 -19.423 25.789 1.00 53.91 94 ALA A C 1
ATOM 691 O O . ALA A 1 94 ? -5.771 -18.340 25.551 1.00 53.91 94 ALA A O 1
ATOM 692 N N . VAL A 1 95 ? -6.584 -19.814 27.041 1.00 60.69 95 VAL A N 1
ATOM 693 C CA . VAL A 1 95 ? -6.293 -18.994 28.235 1.00 60.69 95 VAL A CA 1
ATOM 694 C C . VAL A 1 95 ? -4.785 -18.779 28.408 1.00 60.69 95 VAL A C 1
ATOM 696 O O . VAL A 1 95 ? -4.338 -17.687 28.769 1.00 60.69 95 VAL A O 1
ATOM 699 N N . THR A 1 96 ? -3.982 -19.797 28.092 1.00 71.00 96 THR A N 1
ATOM 700 C CA . THR A 1 96 ? -2.515 -19.734 28.182 1.00 71.00 96 THR A CA 1
ATOM 701 C C . THR A 1 96 ? -1.934 -18.786 27.131 1.00 71.00 96 THR A C 1
ATOM 703 O O . THR A 1 96 ? -1.077 -17.959 27.448 1.00 71.00 96 THR A O 1
ATOM 706 N N . TYR A 1 97 ? -2.450 -18.836 25.899 1.00 71.38 97 TYR A N 1
ATOM 707 C CA . TYR A 1 97 ? -2.014 -17.960 24.811 1.00 71.38 97 TYR A CA 1
ATOM 708 C C . TYR A 1 97 ? -2.316 -16.483 25.096 1.00 71.38 97 TYR A C 1
ATOM 710 O O . TYR A 1 97 ? -1.452 -15.625 24.921 1.00 71.38 97 TYR A O 1
ATOM 718 N N . GLN A 1 98 ? -3.503 -16.172 25.628 1.00 78.38 98 GLN A N 1
ATOM 719 C CA . GLN A 1 98 ? -3.843 -14.795 26.001 1.00 78.38 98 GLN A CA 1
ATOM 720 C C . GLN A 1 98 ? -2.948 -14.246 27.121 1.00 78.38 98 GLN A C 1
ATOM 722 O O . GLN A 1 98 ? -2.532 -13.085 27.070 1.00 78.38 98 GLN A O 1
ATOM 727 N N . LYS A 1 99 ? -2.599 -15.079 28.110 1.00 85.12 99 LYS A N 1
ATOM 728 C CA . LYS A 1 99 ? -1.664 -14.704 29.182 1.00 85.12 99 LYS A CA 1
ATOM 729 C C . LYS A 1 99 ? -0.266 -14.404 28.634 1.00 85.12 99 LYS A C 1
ATOM 731 O O . LYS A 1 99 ? 0.341 -13.415 29.041 1.00 85.12 99 LYS A O 1
ATOM 736 N N . LEU A 1 100 ? 0.206 -15.210 27.685 1.00 88.19 100 LEU A N 1
ATOM 737 C CA . LEU A 1 100 ? 1.503 -15.027 27.037 1.00 88.19 100 LEU A CA 1
ATOM 738 C C . LEU A 1 100 ? 1.540 -13.753 26.181 1.00 88.19 100 LEU A C 1
ATOM 740 O O . LEU A 1 100 ? 2.478 -12.970 26.295 1.00 88.19 100 LEU A O 1
ATOM 744 N N . LEU A 1 101 ? 0.491 -13.476 25.401 1.00 83.88 101 LEU A N 1
ATOM 745 C CA . LEU A 1 101 ? 0.389 -12.233 24.627 1.00 83.88 101 LEU A CA 1
ATOM 746 C C . LEU A 1 101 ? 0.412 -10.987 25.517 1.00 83.88 101 LEU A C 1
ATOM 748 O O . LEU A 1 101 ? 1.046 -9.988 25.173 1.00 83.88 101 LEU A O 1
ATOM 752 N N . LYS A 1 102 ? -0.261 -11.044 26.672 1.00 90.25 102 LYS A N 1
ATOM 753 C CA . LYS A 1 102 ? -0.234 -9.953 27.648 1.00 90.25 102 LYS A CA 1
ATOM 754 C C . LYS A 1 102 ? 1.180 -9.735 28.189 1.00 90.25 102 LYS A C 1
ATOM 756 O O . LYS A 1 102 ? 1.650 -8.605 28.196 1.00 90.25 102 LYS A O 1
ATOM 761 N N . GLN A 1 103 ? 1.879 -10.812 28.546 1.00 91.25 103 GLN A N 1
ATOM 762 C CA . GLN A 1 103 ? 3.269 -10.733 28.994 1.00 91.25 103 GLN A CA 1
ATOM 763 C C . GLN A 1 103 ? 4.182 -10.135 27.922 1.00 91.25 103 GLN A C 1
ATOM 765 O O . GLN A 1 103 ? 4.947 -9.227 28.228 1.00 91.25 103 GLN A O 1
ATOM 770 N N . VAL A 1 104 ? 4.077 -10.569 26.663 1.00 93.50 104 VAL A N 1
ATOM 771 C CA . VAL A 1 104 ? 4.887 -10.019 25.563 1.00 93.50 104 VAL A CA 1
ATOM 772 C C . VAL A 1 104 ? 4.660 -8.512 25.416 1.00 93.50 104 VAL A C 1
ATOM 774 O O . VAL A 1 104 ? 5.632 -7.760 25.358 1.00 93.50 104 VAL A O 1
ATOM 777 N N . ARG A 1 105 ? 3.401 -8.055 25.448 1.00 93.81 105 ARG A N 1
ATOM 778 C CA . ARG A 1 105 ? 3.062 -6.625 25.380 1.00 93.81 105 ARG A CA 1
ATOM 779 C C . ARG A 1 105 ? 3.652 -5.833 26.548 1.00 93.81 105 ARG A C 1
ATOM 781 O O . ARG A 1 105 ? 4.267 -4.792 26.330 1.00 93.81 105 ARG A O 1
ATOM 788 N N . ASP A 1 106 ? 3.505 -6.339 27.770 1.00 94.31 106 ASP A N 1
ATOM 789 C CA . ASP A 1 106 ? 4.032 -5.687 28.974 1.00 94.31 106 ASP A CA 1
ATOM 790 C C . ASP A 1 106 ? 5.569 -5.611 28.941 1.00 94.31 106 ASP A C 1
ATOM 792 O O . ASP A 1 106 ? 6.165 -4.642 29.412 1.00 94.31 106 ASP A O 1
ATOM 796 N N . THR A 1 107 ? 6.225 -6.615 28.353 1.00 92.06 107 THR A N 1
ATOM 797 C CA . THR A 1 107 ? 7.688 -6.635 28.211 1.00 92.06 107 THR A CA 1
ATOM 798 C C . THR A 1 107 ? 8.155 -5.638 27.152 1.00 92.06 107 THR A C 1
ATOM 800 O O . THR A 1 107 ? 9.114 -4.911 27.390 1.00 92.06 107 THR A O 1
ATOM 803 N N . GLN A 1 108 ? 7.458 -5.544 26.017 1.00 92.56 108 GLN A N 1
ATOM 804 C CA . GLN A 1 108 ? 7.761 -4.574 24.957 1.00 92.56 108 GLN A CA 1
ATOM 805 C C . GLN A 1 108 ? 7.633 -3.128 25.441 1.00 92.56 108 GLN A C 1
ATOM 807 O O . GLN A 1 108 ? 8.481 -2.302 25.116 1.00 92.56 108 GLN A O 1
ATOM 812 N N . LEU A 1 109 ? 6.619 -2.830 26.261 1.00 94.19 109 LEU A N 1
ATOM 813 C CA . LEU A 1 109 ? 6.451 -1.498 26.843 1.00 94.19 109 LEU A CA 1
ATOM 814 C C . LEU A 1 109 ? 7.651 -1.122 27.728 1.00 94.19 109 LEU A C 1
ATOM 816 O O . LEU A 1 109 ? 8.220 -0.046 27.572 1.00 94.19 109 LEU A O 1
ATOM 820 N N . LYS A 1 110 ? 8.095 -2.048 28.590 1.00 93.31 110 LYS A N 1
ATOM 821 C CA . LYS A 1 110 ? 9.277 -1.854 29.445 1.00 93.31 110 LYS A CA 1
ATOM 822 C C . LYS A 1 110 ? 10.567 -1.703 28.643 1.00 93.31 110 LYS A C 1
ATOM 824 O O . LYS A 1 110 ? 11.422 -0.905 29.012 1.00 93.31 110 LYS A O 1
ATOM 829 N N . VAL A 1 111 ? 10.718 -2.457 27.553 1.00 95.38 111 VAL A N 1
ATOM 830 C CA . VAL A 1 111 ? 11.866 -2.313 26.645 1.00 95.38 111 VAL A CA 1
ATOM 831 C C . VAL A 1 111 ? 11.866 -0.922 26.014 1.00 95.38 111 VAL A C 1
ATOM 833 O O . VAL A 1 111 ? 12.893 -0.254 26.065 1.00 95.38 111 VAL A O 1
ATOM 836 N N . GLY A 1 112 ? 10.718 -0.432 25.538 1.00 93.00 112 GLY A N 1
ATOM 837 C CA . GLY A 1 112 ? 10.604 0.926 25.000 1.00 93.00 112 GLY A CA 1
ATOM 838 C C . GLY A 1 112 ? 10.943 2.016 26.025 1.00 93.00 112 GLY A C 1
ATOM 839 O O . GLY A 1 112 ? 11.616 2.993 25.696 1.00 93.00 112 GLY A O 1
ATOM 840 N N . GLU A 1 113 ? 10.542 1.843 27.288 1.00 92.12 113 GLU A N 1
ATOM 841 C CA . GLU A 1 113 ? 10.916 2.757 28.377 1.00 92.12 113 GLU A CA 1
ATOM 842 C C . GLU A 1 113 ? 12.429 2.748 28.648 1.00 92.12 113 GLU A C 1
ATOM 844 O O . GLU A 1 113 ? 13.033 3.815 28.799 1.00 92.12 113 GLU A O 1
ATOM 849 N N . MET A 1 114 ? 13.058 1.567 28.665 1.00 91.50 114 MET A N 1
ATOM 850 C CA . MET A 1 114 ? 14.511 1.441 28.826 1.00 91.50 114 MET A CA 1
ATOM 851 C C . MET A 1 114 ? 15.278 2.036 27.642 1.00 91.50 114 MET A C 1
ATOM 853 O O . MET A 1 114 ? 16.271 2.729 27.852 1.00 91.50 114 MET A O 1
ATOM 857 N N . GLU A 1 115 ? 14.814 1.824 26.412 1.00 90.38 115 GLU A N 1
ATOM 858 C CA . GLU A 1 115 ? 15.414 2.406 25.207 1.00 90.38 115 GLU A CA 1
ATOM 859 C C . GLU A 1 115 ? 15.312 3.937 25.215 1.00 90.38 115 GLU A C 1
ATOM 861 O O . GLU A 1 115 ? 16.292 4.630 24.934 1.00 90.38 115 GLU A O 1
ATOM 866 N N . ALA A 1 116 ? 14.165 4.489 25.621 1.00 88.31 116 ALA A N 1
ATOM 867 C CA . ALA A 1 116 ? 13.988 5.932 25.764 1.00 88.31 116 ALA A CA 1
ATOM 868 C C . ALA A 1 116 ? 14.877 6.523 26.874 1.00 88.31 116 ALA A C 1
ATOM 870 O O . ALA A 1 116 ? 15.397 7.634 26.728 1.00 88.31 116 ALA A O 1
ATOM 871 N N . ALA A 1 117 ? 15.069 5.801 27.982 1.00 87.44 117 ALA A N 1
ATOM 872 C CA . ALA A 1 117 ? 15.984 6.202 29.048 1.00 87.44 117 ALA A CA 1
ATOM 873 C C . ALA A 1 117 ? 17.450 6.169 28.584 1.00 87.44 117 ALA A C 1
ATOM 875 O O . ALA A 1 117 ? 18.181 7.139 28.803 1.00 87.44 117 ALA A O 1
ATOM 876 N N . ALA A 1 118 ? 17.858 5.113 27.875 1.00 88.94 118 ALA A N 1
ATOM 877 C CA . ALA A 1 118 ? 19.194 4.990 27.302 1.00 88.94 118 ALA A CA 1
ATOM 878 C C . ALA A 1 118 ? 19.478 6.117 26.298 1.00 88.94 118 ALA A C 1
ATOM 880 O O . ALA A 1 118 ? 20.519 6.764 26.386 1.00 88.94 118 ALA A O 1
ATOM 881 N N . ALA A 1 119 ? 18.521 6.443 25.421 1.00 86.62 119 ALA A N 1
ATOM 882 C CA . ALA A 1 119 ? 18.654 7.545 24.470 1.00 86.62 119 ALA A CA 1
ATOM 883 C C . ALA A 1 119 ? 18.856 8.903 25.167 1.00 86.62 119 ALA A C 1
ATOM 885 O O . ALA A 1 119 ? 19.698 9.699 24.747 1.00 86.62 119 ALA A O 1
ATOM 886 N N . LYS A 1 120 ? 18.135 9.168 26.266 1.00 84.38 120 LYS A N 1
ATOM 887 C CA . LYS A 1 120 ? 18.327 10.389 27.068 1.00 84.38 120 LYS A CA 1
ATOM 888 C C . LYS A 1 120 ? 19.717 10.444 27.702 1.00 84.38 120 LYS A C 1
ATOM 890 O O . LYS A 1 120 ? 20.331 11.507 27.706 1.00 84.38 120 LYS A O 1
ATOM 895 N N . GLN A 1 121 ? 20.227 9.316 28.195 1.00 82.88 121 GLN A N 1
ATOM 896 C CA . GLN A 1 121 ? 21.571 9.237 28.766 1.00 82.88 121 GLN A CA 1
ATOM 897 C C . GLN A 1 121 ? 22.663 9.423 27.699 1.00 82.88 121 GLN A C 1
ATOM 899 O O . GLN A 1 121 ? 23.633 10.140 27.940 1.00 82.88 121 GLN A O 1
ATOM 904 N N . THR A 1 122 ? 22.489 8.860 26.499 1.00 79.31 122 THR A N 1
ATOM 905 C CA . THR A 1 122 ? 23.403 9.079 25.365 1.00 79.31 122 THR A CA 1
ATOM 906 C C . THR A 1 122 ? 23.425 10.545 24.934 1.00 79.31 122 THR A C 1
ATOM 908 O O . THR A 1 122 ? 24.501 11.102 24.726 1.00 79.31 122 THR A O 1
ATOM 911 N N . LEU A 1 123 ? 22.259 11.195 24.856 1.00 76.00 123 LEU A N 1
ATOM 912 C CA . LEU A 1 123 ? 22.167 12.625 24.552 1.00 76.00 123 LEU A CA 1
ATOM 913 C C . LEU A 1 123 ? 22.805 13.487 25.646 1.00 76.00 123 LEU A C 1
ATOM 915 O O . LEU A 1 123 ? 23.468 14.470 25.324 1.00 76.00 123 LEU A O 1
ATOM 919 N N . ALA A 1 124 ? 22.645 13.120 26.922 1.00 76.25 124 ALA A N 1
ATOM 920 C CA . ALA A 1 124 ? 23.294 13.811 28.033 1.00 76.25 124 ALA A CA 1
ATOM 921 C C . ALA A 1 124 ? 24.825 13.738 27.913 1.00 76.25 124 ALA A C 1
ATOM 923 O O . ALA A 1 124 ? 25.475 14.782 27.927 1.00 76.25 124 ALA A O 1
ATOM 924 N N . TYR A 1 125 ? 25.378 12.544 27.670 1.00 72.12 125 TYR A N 1
ATOM 925 C CA . TYR A 1 125 ? 26.814 12.337 27.452 1.00 72.12 125 TYR A CA 1
ATOM 926 C C . TYR A 1 125 ? 27.348 13.108 26.234 1.00 72.12 125 TYR A C 1
ATOM 928 O O . TYR A 1 125 ? 28.362 13.796 26.326 1.00 72.12 125 TYR A O 1
ATOM 936 N N . GLN A 1 126 ? 26.639 13.071 25.101 1.00 67.12 126 GLN A N 1
ATOM 937 C CA . GLN A 1 126 ? 27.012 13.848 23.911 1.00 67.12 126 GLN A CA 1
ATOM 938 C C . GLN A 1 126 ? 26.959 15.357 24.175 1.00 67.12 126 GLN A C 1
ATOM 940 O O . GLN A 1 126 ? 27.844 16.090 23.743 1.00 67.12 126 GLN A O 1
ATOM 945 N N . SER A 1 127 ? 25.956 15.831 24.923 1.00 66.44 127 SER A N 1
ATOM 946 C CA . SER A 1 127 ? 25.839 17.248 25.281 1.00 66.44 127 SER A CA 1
ATOM 947 C C . SER A 1 127 ? 26.951 17.728 26.211 1.00 66.44 127 SER A C 1
ATOM 949 O O . SER A 1 127 ? 27.261 18.914 26.215 1.00 66.44 127 SER A O 1
ATOM 951 N N . GLU A 1 128 ? 27.523 16.830 27.009 1.00 65.69 128 GLU A N 1
ATOM 952 C CA . GLU A 1 128 ? 28.632 17.124 27.909 1.00 65.69 128 GLU A CA 1
ATOM 953 C C . GLU A 1 128 ? 29.959 17.142 27.136 1.00 65.69 128 GLU A C 1
ATOM 955 O O . GLU A 1 128 ? 30.722 18.090 27.273 1.00 65.69 128 GLU A O 1
ATOM 960 N N . TYR A 1 129 ? 30.165 16.202 26.206 1.00 56.66 129 TYR A N 1
ATOM 961 C CA . TYR A 1 129 ? 31.340 16.167 25.322 1.00 56.66 129 TYR A CA 1
ATOM 962 C C . TYR A 1 129 ? 31.414 17.363 24.350 1.00 56.66 129 TYR A C 1
ATOM 964 O O . TYR A 1 129 ? 32.496 17.845 24.016 1.00 56.66 129 TYR A O 1
ATOM 972 N N . ASP A 1 130 ? 30.263 17.877 23.909 1.00 57.78 130 ASP A N 1
ATOM 973 C CA . ASP A 1 130 ? 30.187 19.042 23.017 1.00 57.78 130 ASP A CA 1
ATOM 974 C C . ASP A 1 130 ? 30.478 20.384 23.712 1.00 57.78 130 ASP A C 1
ATOM 976 O O . ASP A 1 130 ? 30.769 21.363 23.024 1.00 57.78 130 ASP A O 1
ATOM 980 N N . LYS A 1 131 ? 30.392 20.469 25.049 1.00 56.38 131 LYS A N 1
ATOM 981 C CA . LYS A 1 131 ? 30.629 21.726 25.788 1.00 56.38 131 LYS A CA 1
ATOM 982 C C . LYS A 1 131 ? 32.105 22.121 25.833 1.00 56.38 131 LYS A C 1
ATOM 984 O O . LYS A 1 131 ? 32.395 23.313 25.883 1.00 56.38 131 LYS A O 1
ATOM 989 N N . ASP A 1 132 ? 33.005 21.145 25.725 1.00 58.69 132 ASP A N 1
ATOM 990 C CA . ASP A 1 132 ? 34.447 21.356 25.892 1.00 58.69 132 ASP A CA 1
ATOM 991 C C . ASP A 1 132 ? 35.231 21.329 24.565 1.00 58.69 132 ASP A C 1
ATOM 993 O O . ASP A 1 132 ? 36.435 21.586 24.544 1.00 58.69 132 ASP A O 1
ATOM 997 N N . ASN A 1 133 ? 34.567 21.066 23.429 1.00 65.06 133 ASN A N 1
ATOM 998 C CA . ASN A 1 133 ? 35.199 21.018 22.109 1.00 65.06 133 ASN A CA 1
ATOM 999 C C . ASN A 1 133 ? 34.647 22.102 21.169 1.00 65.06 133 ASN A C 1
ATOM 1001 O O . ASN A 1 133 ? 33.577 21.958 20.574 1.00 65.06 133 ASN A O 1
ATOM 1005 N N . ALA A 1 134 ? 35.426 23.169 20.967 1.00 65.00 134 ALA A N 1
ATOM 1006 C CA . ALA A 1 134 ? 35.095 24.287 20.077 1.00 65.00 134 ALA A CA 1
ATOM 1007 C C . ALA A 1 134 ? 34.775 23.858 18.626 1.00 65.00 134 ALA A C 1
ATOM 1009 O O . ALA A 1 134 ? 34.006 24.531 17.938 1.00 65.00 134 ALA A O 1
ATOM 1010 N N . LEU A 1 135 ? 35.309 22.719 18.166 1.00 64.06 135 LEU A N 1
ATOM 1011 C CA . LEU A 1 135 ? 35.010 22.161 16.846 1.00 64.06 135 LEU A CA 1
ATOM 1012 C C . LEU A 1 135 ? 33.575 21.602 16.769 1.00 64.06 135 LEU A C 1
ATOM 1014 O O . LEU A 1 135 ? 32.911 21.751 15.744 1.00 64.06 135 LEU A O 1
ATOM 1018 N N . GLY A 1 136 ? 33.072 21.007 17.856 1.00 62.06 136 GLY A N 1
ATOM 1019 C CA . GLY A 1 136 ? 31.722 20.435 17.934 1.00 62.06 136 GLY A CA 1
ATOM 1020 C C . GLY A 1 136 ? 30.623 21.499 17.855 1.00 62.06 136 GLY A C 1
ATOM 1021 O O . GLY A 1 136 ? 29.641 21.334 17.124 1.00 62.06 136 GLY A O 1
ATOM 1022 N N . ALA A 1 137 ? 30.829 22.643 18.516 1.00 64.38 137 ALA A N 1
ATOM 1023 C CA . ALA A 1 137 ? 29.925 23.793 18.438 1.00 64.38 137 ALA A CA 1
ATOM 1024 C C . ALA A 1 137 ? 29.829 24.362 17.009 1.00 64.38 137 ALA A C 1
ATOM 1026 O O . ALA A 1 137 ? 28.731 24.631 16.515 1.00 64.38 137 ALA A O 1
ATOM 1027 N N . LEU A 1 138 ? 30.966 24.466 16.315 1.00 66.56 138 LEU A N 1
ATOM 1028 C CA . LEU A 1 138 ? 31.055 25.021 14.962 1.00 66.56 138 LEU A CA 1
ATOM 1029 C C . LEU A 1 138 ? 30.420 24.091 13.912 1.00 66.56 138 LEU A C 1
ATOM 1031 O O . LEU A 1 138 ? 29.724 24.552 13.007 1.00 66.56 138 LEU A O 1
ATOM 1035 N N . VAL A 1 139 ? 30.574 22.770 14.071 1.00 68.81 139 VAL A N 1
ATOM 1036 C CA . VAL A 1 139 ? 29.917 21.761 13.219 1.00 68.81 139 VAL A CA 1
ATOM 1037 C C . VAL A 1 139 ? 28.399 21.752 13.427 1.00 68.81 139 VAL A C 1
ATOM 1039 O O . VAL A 1 139 ? 27.651 21.689 12.448 1.00 68.81 139 VAL A O 1
ATOM 1042 N N . LYS A 1 140 ? 27.916 21.882 14.671 1.00 66.62 140 LYS A N 1
ATOM 1043 C CA . LYS A 1 140 ? 26.477 22.022 14.959 1.00 66.62 140 LYS A CA 1
ATOM 1044 C C . LYS A 1 140 ? 25.889 23.286 14.336 1.00 66.62 140 LYS A C 1
ATOM 1046 O O . LYS A 1 140 ? 24.833 23.217 13.708 1.00 66.62 140 LYS A O 1
ATOM 1051 N N . GLU A 1 141 ? 26.578 24.417 14.454 1.00 67.12 141 GLU A N 1
ATOM 1052 C CA . GLU A 1 141 ? 26.150 25.676 13.841 1.00 67.12 141 GLU A CA 1
ATOM 1053 C C . GLU A 1 141 ? 26.105 25.571 12.307 1.00 67.12 141 GLU A C 1
ATOM 1055 O O . GLU A 1 141 ? 25.142 26.012 11.674 1.00 67.12 141 GLU A O 1
ATOM 1060 N N . HIS A 1 142 ? 27.104 24.925 11.697 1.00 66.50 142 HIS A N 1
ATOM 1061 C CA . HIS A 1 142 ? 27.138 24.702 10.254 1.00 66.50 142 HIS A CA 1
ATOM 1062 C C . HIS A 1 142 ? 26.006 23.773 9.782 1.00 66.50 142 HIS A C 1
ATOM 1064 O O . HIS A 1 142 ? 25.334 24.090 8.806 1.00 66.50 142 HIS A O 1
ATOM 1070 N N . LEU A 1 143 ? 25.704 22.691 10.510 1.00 59.25 143 LEU A N 1
ATOM 1071 C CA . LEU A 1 143 ? 24.587 21.783 10.199 1.00 59.25 143 LEU A CA 1
ATOM 1072 C C . LEU A 1 143 ? 23.214 22.463 10.302 1.00 59.25 143 LEU A C 1
ATOM 1074 O O . LEU A 1 143 ? 22.345 22.237 9.455 1.00 59.25 143 LEU A O 1
ATOM 1078 N N . VAL A 1 144 ? 23.011 23.322 11.306 1.00 65.38 144 VAL A N 1
ATOM 1079 C CA . VAL A 1 144 ? 21.780 24.118 11.444 1.00 65.38 144 VAL A CA 1
ATOM 1080 C C . VAL A 1 144 ? 21.672 25.144 10.313 1.00 65.38 144 VAL A C 1
ATOM 1082 O O . VAL A 1 144 ? 20.605 25.285 9.713 1.00 65.38 144 VAL A O 1
ATOM 1085 N N . ARG A 1 145 ? 22.778 25.805 9.949 1.00 60.84 145 ARG A N 1
ATOM 1086 C CA . ARG A 1 145 ? 22.846 26.744 8.818 1.00 60.84 145 ARG A CA 1
ATOM 1087 C C . ARG A 1 145 ? 22.559 26.053 7.479 1.00 60.84 145 ARG A C 1
ATOM 1089 O O . ARG A 1 145 ? 21.778 26.578 6.689 1.00 60.84 145 ARG A O 1
ATOM 1096 N N . CYS A 1 146 ? 23.095 24.854 7.249 1.00 55.81 146 CYS A N 1
ATOM 1097 C CA . CYS A 1 146 ? 22.808 24.051 6.057 1.00 55.81 146 CYS A CA 1
ATOM 1098 C C . CYS A 1 146 ? 21.333 23.618 5.988 1.00 55.81 146 CYS A C 1
ATOM 1100 O O . CYS A 1 146 ? 20.743 23.667 4.911 1.00 55.81 146 CYS A O 1
ATOM 1102 N N . ARG A 1 147 ? 20.699 23.280 7.123 1.00 53.16 147 ARG A N 1
ATOM 1103 C CA . ARG A 1 147 ? 19.246 23.012 7.192 1.00 53.16 147 ARG A CA 1
ATOM 1104 C C . ARG A 1 147 ? 18.381 24.263 6.995 1.00 53.16 147 ARG A C 1
ATOM 1106 O O . ARG A 1 147 ? 17.282 24.157 6.463 1.00 53.16 147 ARG A O 1
ATOM 1113 N N . GLY A 1 148 ? 18.857 25.447 7.383 1.00 47.78 148 GLY A N 1
ATOM 1114 C CA . GLY A 1 148 ? 18.184 26.723 7.105 1.00 47.78 148 GLY A CA 1
ATOM 1115 C C . GLY A 1 148 ? 18.294 27.171 5.644 1.00 47.78 148 GLY A C 1
ATOM 1116 O O . GLY A 1 148 ? 17.440 27.914 5.161 1.00 47.78 148 GLY A O 1
ATOM 1117 N N . SER A 1 149 ? 19.310 26.688 4.923 1.00 45.53 149 SER A N 1
ATOM 1118 C CA . SER A 1 149 ? 19.588 27.089 3.543 1.00 45.53 149 SER A CA 1
ATOM 1119 C C . SER A 1 149 ? 18.722 26.382 2.491 1.00 45.53 149 SER A C 1
ATOM 1121 O O . SER A 1 149 ? 18.688 26.836 1.349 1.00 45.53 149 SER A O 1
ATOM 1123 N N . THR A 1 150 ? 17.983 25.324 2.848 1.00 45.78 150 THR A N 1
ATOM 1124 C CA . THR A 1 150 ? 16.991 24.687 1.957 1.00 45.78 150 THR A CA 1
ATOM 1125 C C . THR A 1 150 ? 15.618 25.364 1.980 1.00 45.78 150 THR A C 1
ATOM 1127 O O . THR A 1 150 ? 14.739 24.979 1.211 1.00 45.78 150 THR A O 1
ATOM 1130 N N . ASN A 1 151 ? 15.411 26.407 2.793 1.00 46.06 151 ASN A N 1
ATOM 1131 C CA . ASN A 1 151 ? 14.225 27.255 2.671 1.00 46.06 151 ASN A CA 1
ATOM 1132 C C . ASN A 1 151 ? 14.451 28.294 1.574 1.00 46.06 151 ASN A C 1
ATOM 1134 O O . ASN A 1 151 ? 14.782 29.454 1.818 1.00 46.06 151 ASN A O 1
ATOM 1138 N N . ASN A 1 152 ? 14.248 27.836 0.343 1.00 48.09 152 ASN A N 1
ATOM 1139 C CA . ASN A 1 152 ? 14.204 28.641 -0.863 1.00 48.09 152 ASN A CA 1
ATOM 1140 C C . ASN A 1 152 ? 13.017 29.626 -0.767 1.00 48.09 152 ASN A C 1
ATOM 1142 O O . ASN A 1 152 ? 11.925 29.360 -1.272 1.00 48.09 152 ASN A O 1
ATOM 1146 N N . LYS A 1 153 ? 13.206 30.759 -0.068 1.00 48.84 153 LYS A N 1
ATOM 1147 C CA . LYS A 1 153 ? 12.204 31.835 0.085 1.00 48.84 153 LYS A CA 1
ATOM 1148 C C . LYS A 1 153 ? 11.655 32.310 -1.269 1.00 48.84 153 LYS A C 1
ATOM 1150 O O . LYS A 1 153 ? 10.497 32.692 -1.345 1.00 48.84 153 LYS A O 1
ATOM 1155 N N . GLY A 1 154 ? 12.430 32.174 -2.349 1.00 46.91 154 GLY A N 1
ATOM 1156 C CA . GLY A 1 154 ? 11.987 32.503 -3.706 1.00 46.91 154 GLY A CA 1
ATOM 1157 C C . GLY A 1 154 ? 10.926 31.564 -4.298 1.00 46.91 154 GLY A C 1
ATOM 1158 O O . GLY A 1 154 ? 10.176 31.990 -5.168 1.00 46.91 154 GLY A O 1
ATOM 1159 N N . SER A 1 155 ? 10.815 30.308 -3.840 1.00 50.25 155 SER A N 1
ATOM 1160 C CA . SER A 1 155 ? 9.819 29.361 -4.383 1.00 50.25 155 SER A CA 1
ATOM 1161 C C . SER A 1 155 ? 8.427 29.518 -3.762 1.00 50.25 155 SER A C 1
ATOM 1163 O O . SER A 1 155 ? 7.439 29.259 -4.444 1.00 50.25 155 SER A O 1
ATOM 1165 N N . LYS A 1 156 ? 8.321 29.986 -2.509 1.00 51.12 156 LYS A N 1
ATOM 1166 C CA . LYS A 1 156 ? 7.017 30.268 -1.878 1.00 51.12 156 LYS A CA 1
ATOM 1167 C C . LYS A 1 156 ? 6.349 31.518 -2.461 1.00 51.12 156 LYS A C 1
ATOM 1169 O O . LYS A 1 156 ? 5.174 31.455 -2.809 1.00 51.12 156 LYS A O 1
ATOM 1174 N N . ASP A 1 157 ? 7.110 32.590 -2.681 1.00 54.28 157 ASP A N 1
ATOM 1175 C CA . ASP A 1 157 ? 6.576 33.845 -3.234 1.00 54.28 157 ASP A CA 1
ATOM 1176 C C . ASP A 1 157 ? 6.115 33.702 -4.697 1.00 54.28 157 ASP A C 1
ATOM 1178 O O . ASP A 1 157 ? 5.167 34.360 -5.133 1.00 54.28 157 ASP A O 1
ATOM 1182 N N . LEU A 1 158 ? 6.757 32.817 -5.473 1.00 53.34 158 LEU A N 1
ATOM 1183 C CA . LEU A 1 158 ? 6.373 32.544 -6.862 1.00 53.34 158 LEU A CA 1
ATOM 1184 C C . LEU A 1 158 ? 5.100 31.683 -6.964 1.00 53.34 158 LEU A C 1
ATOM 1186 O O . LEU A 1 158 ? 4.328 31.841 -7.911 1.00 53.34 158 LEU A O 1
ATOM 1190 N N . LEU A 1 159 ? 4.877 30.789 -5.993 1.00 56.25 159 LEU A N 1
ATOM 1191 C CA . LEU A 1 159 ? 3.664 29.973 -5.887 1.00 56.25 159 LEU A CA 1
ATOM 1192 C C . LEU A 1 159 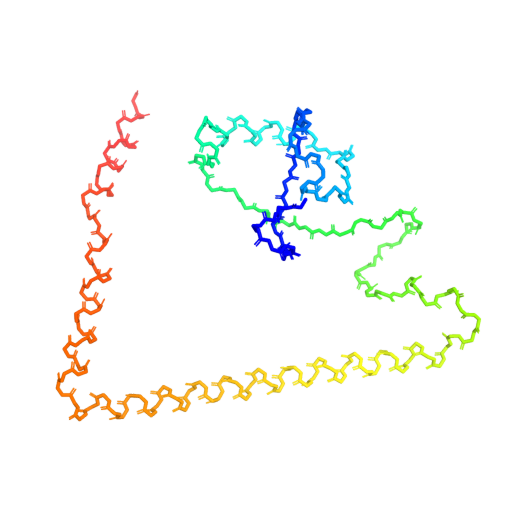? 2.462 30.810 -5.431 1.00 56.25 159 LEU A C 1
ATOM 1194 O O . LEU A 1 159 ? 1.392 30.690 -6.022 1.00 56.25 159 LEU A O 1
ATOM 1198 N N . GLU A 1 160 ? 2.638 31.727 -4.473 1.00 57.97 160 GLU A N 1
ATOM 1199 C CA . GLU A 1 160 ? 1.566 32.647 -4.058 1.00 57.97 160 GLU A CA 1
ATOM 1200 C C . GLU A 1 160 ? 1.172 33.642 -5.159 1.00 57.97 160 GLU A C 1
ATOM 1202 O O . GLU A 1 160 ? -0.016 33.915 -5.346 1.00 57.97 160 GLU A O 1
ATOM 1207 N N . LYS A 1 161 ? 2.135 34.144 -5.947 1.00 58.62 161 LYS A N 1
ATOM 1208 C CA . LYS A 1 161 ? 1.833 35.004 -7.106 1.00 58.62 161 LYS A CA 1
ATOM 1209 C C . LYS A 1 161 ? 1.080 34.266 -8.215 1.00 58.62 161 LYS A C 1
ATOM 1211 O O . LYS A 1 161 ? 0.221 34.866 -8.852 1.00 58.62 161 LYS A O 1
ATOM 1216 N N . ARG A 1 162 ? 1.363 32.976 -8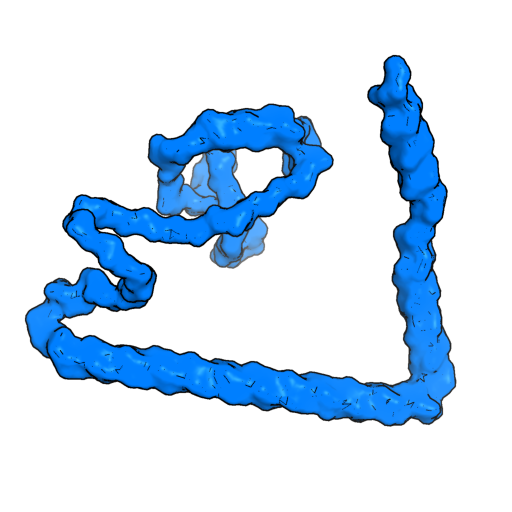.432 1.00 57.16 162 ARG A N 1
ATOM 1217 C CA . ARG A 1 162 ? 0.642 32.149 -9.415 1.00 57.16 162 ARG A CA 1
ATOM 1218 C C . ARG A 1 162 ? -0.760 31.761 -8.951 1.00 57.16 162 ARG A C 1
ATOM 1220 O O . ARG A 1 162 ? -1.669 31.744 -9.770 1.00 57.16 162 ARG A O 1
ATOM 1227 N N . LEU A 1 163 ? -0.952 31.527 -7.653 1.00 57.28 163 LEU A N 1
ATOM 1228 C CA . LEU A 1 163 ? -2.270 31.256 -7.071 1.00 57.28 163 LEU A CA 1
ATOM 1229 C C . LEU A 1 163 ? -3.195 32.484 -7.092 1.00 57.28 163 LEU A C 1
ATOM 1231 O O . LEU A 1 163 ? -4.395 32.323 -7.275 1.00 57.28 163 LEU A O 1
ATOM 1235 N N . LYS A 1 164 ? -2.656 33.707 -6.971 1.00 59.34 164 LYS A N 1
ATOM 1236 C CA . LYS A 1 164 ? -3.451 34.946 -7.080 1.00 59.34 164 LYS A CA 1
ATOM 1237 C C . LYS A 1 164 ? -3.816 35.350 -8.511 1.00 59.34 164 LYS A C 1
ATOM 1239 O O . LYS A 1 164 ? -4.809 36.037 -8.686 1.00 59.34 164 LYS A O 1
ATOM 1244 N N . ALA A 1 165 ? -3.043 34.938 -9.515 1.00 61.59 165 ALA A N 1
ATOM 1245 C CA . ALA A 1 165 ? -3.299 35.282 -10.918 1.00 61.59 165 ALA A CA 1
ATOM 1246 C C . ALA A 1 165 ? -4.255 34.307 -11.638 1.00 61.59 165 ALA A C 1
ATOM 1248 O O . ALA A 1 165 ? -4.613 34.548 -12.783 1.00 61.59 165 ALA A O 1
ATOM 1249 N N . GLY A 1 166 ? -4.636 33.197 -10.995 1.00 49.94 166 GLY A N 1
ATOM 1250 C CA . GLY A 1 166 ? -5.549 32.189 -11.551 1.00 49.94 166 GLY A CA 1
ATOM 1251 C C . GLY A 1 166 ? -7.010 32.338 -11.113 1.00 49.94 166 GLY A C 1
ATOM 1252 O O . GLY A 1 166 ? -7.770 31.385 -11.251 1.00 49.94 166 GLY A O 1
ATOM 1253 N N . TYR A 1 167 ? -7.378 33.483 -10.535 1.00 46.59 167 TYR A N 1
ATOM 1254 C CA . TYR A 1 167 ? -8.735 33.793 -10.076 1.00 46.59 167 TYR A CA 1
ATOM 1255 C C . TYR A 1 167 ? -9.122 35.221 -10.505 1.00 46.59 167 TYR A C 1
ATOM 1257 O O . TYR A 1 167 ? -9.400 36.079 -9.673 1.00 46.59 167 TYR A O 1
ATOM 1265 N N . GLU A 1 168 ? -9.098 35.468 -11.816 1.00 42.09 168 GLU A N 1
ATOM 1266 C CA . GLU A 1 168 ? -9.895 36.499 -12.500 1.00 42.09 168 GLU A CA 1
ATOM 1267 C C . GLU A 1 168 ? -10.529 35.884 -13.750 1.00 42.09 168 GLU A C 1
ATOM 1269 O O . GLU A 1 168 ? -9.820 35.1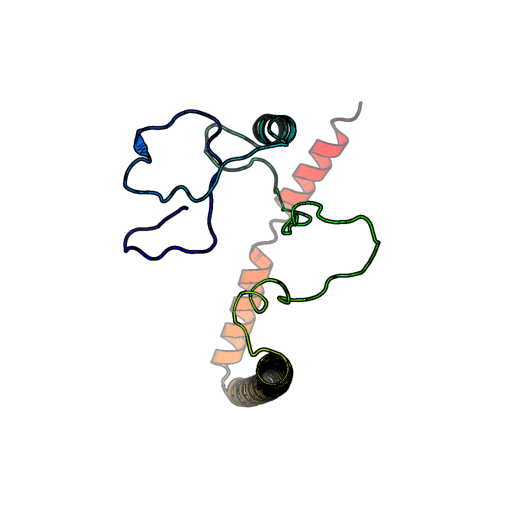17 -14.447 1.00 42.09 168 GLU A O 1
#

Foldseek 3Di:
DDDDPDPDDDPDDDDDPDDDCVCPPVDDDDDHDPDDVVVVVVQCVQFNDPVRGGNDDDDDPDDDDDDPDPDDDDDPDDPDPPPQVVDPPPPVVVVVVVVVVVVVVVVVVVVVVVVVVVVVVVVVVVVVVLVPDPVSVVVVVVVVVVVVVVPPVVVVVVVVVVVVVVPD

InterPro domains:
  IPR002130 Cyclophilin-type peptidyl-prolyl cis-trans isomerase domain [PF00160] (9-64)
  IPR002130 Cyclophilin-type peptidyl-prolyl cis-trans isomerase domain [PS50072] (1-65)
  IPR029000 Cyclophilin-like domain superfamily [G3DSA:2.40.100.10] (2-73)
  IPR029000 Cyclophilin-like domain superfamily [SSF50891] (3-66)

pLDDT: mean 72.68, std 17.62, range [38.78, 96.31]

Sequence (168 aa):
MFSCSGGNHTSQFMLLMKESPGYDREHVAFGQVLEGFDVISLVEQLVGNEFRNPSLPLTIANCGQILPESDKSGGSVSTMAGYSTLIPGSATAAVTYQKLLKQVRDTQLKVGEMEAAAAKQTLAYQSEYDKDNALGALVKEHLVRCRGSTNNKGSKDLLEKRLKAGYE

Radius of gyration: 26.69 Å; chains: 1; bounding box: 60×67×48 Å

Organism: Raphanus sativus (NCBI:txid3726)